Protein AF-A0AB39TX05-F1 (afdb_monomer_lite)

pLDDT: mean 80.4, std 17.61, range [38.16, 96.44]

Sequence (71 aa):
MQPLAERPGWRHVTGLAAAGGIGAVVTVTRPMIGPTARDRVRASDALAEHGVAPVTTGSAARTAHGRDGAR

Foldseek 3Di:
DDQQCPPPVSVVVLVCLQVVVAQEDEAQDQCNQPVDPVSNVVSQVSSVVSNYHYHHPHDPPPPPPDPDDDD

Radius of gyration: 15.57 Å; chains: 1; bounding box: 29×44×38 Å

Secondary structure (DSSP, 8-state):
---GGGSHHHHHHHHHHHTT--SEEEESSHHHH-SSHHHHHHHHHHHHTTTPEEEE---STTSSSSS----

Organism: NCBI:txid3238634

Structure (mmCIF, N/CA/C/O backbone):
data_AF-A0AB39TX05-F1
#
_entry.id   AF-A0AB39TX05-F1
#
loop_
_atom_site.group_PDB
_atom_site.id
_atom_site.type_symbol
_atom_site.label_atom_id
_atom_site.label_alt_id
_atom_site.label_comp_id
_atom_site.label_asym_id
_atom_site.label_entity_id
_atom_site.label_seq_id
_atom_site.pdbx_PDB_ins_code
_atom_site.Cartn_x
_atom_site.Cartn_y
_atom_site.Cartn_z
_atom_site.occupancy
_atom_site.B_iso_or_equiv
_atom_site.auth_seq_id
_atom_site.auth_comp_id
_atom_site.auth_asym_id
_atom_site.auth_atom_id
_atom_site.pdbx_PDB_model_num
ATOM 1 N N . MET A 1 1 ? 6.828 12.375 -12.091 1.00 63.22 1 MET A N 1
ATOM 2 C CA . MET A 1 1 ? 5.746 11.575 -11.466 1.00 63.22 1 MET A CA 1
ATOM 3 C C . MET A 1 1 ? 5.390 12.206 -10.133 1.00 63.22 1 MET A C 1
ATOM 5 O O . MET A 1 1 ? 6.307 12.546 -9.402 1.00 63.22 1 MET A O 1
ATOM 9 N N . GLN A 1 2 ? 4.102 12.351 -9.824 1.00 68.75 2 GLN A N 1
ATOM 10 C CA . GLN A 1 2 ? 3.643 12.917 -8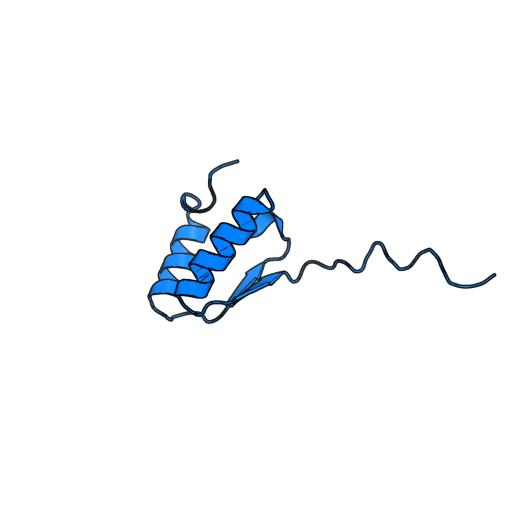.551 1.00 68.75 2 GLN A CA 1
ATOM 11 C C . GLN A 1 2 ? 3.929 11.964 -7.362 1.00 68.75 2 GLN A C 1
ATOM 13 O O . GLN A 1 2 ? 3.801 10.737 -7.554 1.00 68.75 2 GLN A O 1
ATOM 18 N N . PRO A 1 3 ? 4.292 12.487 -6.167 1.00 72.81 3 PRO A N 1
ATOM 19 C CA . PRO A 1 3 ? 4.436 11.706 -4.937 1.00 72.81 3 PRO A CA 1
ATOM 20 C C . PRO A 1 3 ? 3.201 10.855 -4.637 1.00 72.81 3 PRO A C 1
ATOM 22 O O . PRO A 1 3 ? 2.071 11.277 -4.867 1.00 72.81 3 PRO A O 1
ATOM 25 N N . LEU A 1 4 ? 3.414 9.642 -4.122 1.00 73.00 4 LEU A N 1
ATOM 26 C CA . LEU A 1 4 ? 2.352 8.650 -3.929 1.00 73.00 4 LEU A CA 1
ATOM 27 C C . LEU A 1 4 ? 1.195 9.178 -3.065 1.00 73.00 4 LEU A C 1
ATOM 29 O O . LEU A 1 4 ? 0.040 9.050 -3.454 1.00 73.00 4 LEU A O 1
ATOM 33 N N . ALA A 1 5 ? 1.525 9.832 -1.949 1.00 74.50 5 ALA A N 1
ATOM 34 C CA . ALA A 1 5 ? 0.569 10.385 -0.988 1.00 74.50 5 ALA A CA 1
ATOM 35 C C . ALA A 1 5 ? -0.309 11.510 -1.561 1.00 74.50 5 ALA A C 1
ATOM 37 O O . ALA A 1 5 ? -1.386 11.786 -1.041 1.00 74.50 5 ALA A O 1
ATOM 38 N N . GLU A 1 6 ? 0.127 12.160 -2.638 1.00 78.81 6 GLU A N 1
ATOM 39 C CA . GLU A 1 6 ? -0.635 13.234 -3.273 1.00 78.81 6 GLU A CA 1
ATOM 40 C C . GLU A 1 6 ? -1.585 12.715 -4.359 1.00 78.81 6 GLU A C 1
ATOM 42 O O . GLU A 1 6 ? -2.447 13.454 -4.834 1.00 78.81 6 GLU A O 1
ATOM 47 N N . ARG A 1 7 ? -1.463 11.439 -4.751 1.00 84.62 7 ARG A N 1
ATOM 48 C CA . ARG A 1 7 ? -2.336 10.844 -5.765 1.00 84.62 7 ARG A CA 1
ATOM 49 C C . ARG A 1 7 ? -3.735 10.658 -5.164 1.00 84.62 7 ARG A C 1
ATOM 51 O O . ARG A 1 7 ? -3.855 9.969 -4.149 1.00 84.62 7 ARG A O 1
ATOM 58 N N . PRO A 1 8 ? -4.807 11.177 -5.793 1.00 86.62 8 PRO A N 1
ATOM 59 C CA . PRO A 1 8 ? -6.165 11.093 -5.245 1.00 86.62 8 PRO A CA 1
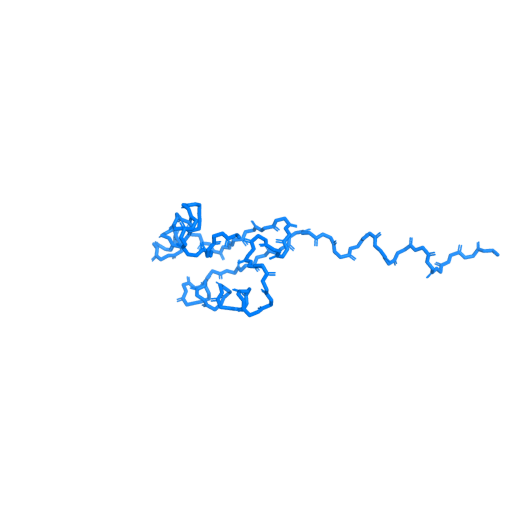ATOM 60 C C . PRO A 1 8 ? -6.602 9.666 -4.884 1.00 86.62 8 PRO A C 1
ATOM 62 O O . PRO A 1 8 ? -7.145 9.440 -3.805 1.00 86.62 8 PRO A O 1
ATOM 65 N N . GLY A 1 9 ? -6.285 8.686 -5.740 1.00 87.12 9 GLY A N 1
ATOM 66 C CA . GLY A 1 9 ? -6.586 7.277 -5.470 1.00 87.12 9 GLY A CA 1
ATOM 67 C C . GLY A 1 9 ? -5.859 6.725 -4.240 1.00 87.12 9 GLY A C 1
ATOM 68 O O . GLY A 1 9 ? -6.445 5.969 -3.473 1.00 87.12 9 GLY A O 1
ATOM 69 N N . TRP A 1 10 ? -4.617 7.151 -3.996 1.00 87.19 10 TRP A N 1
ATOM 70 C CA . TRP A 1 10 ? -3.873 6.739 -2.804 1.00 87.19 10 TRP A CA 1
ATOM 71 C C . TRP A 1 10 ? -4.424 7.363 -1.530 1.00 87.19 10 TRP A C 1
ATOM 73 O O . TRP A 1 10 ? -4.555 6.654 -0.540 1.00 87.19 10 TRP A O 1
ATOM 83 N N . ARG A 1 11 ? -4.830 8.639 -1.568 1.00 88.75 11 ARG A N 1
ATOM 84 C CA . ARG A 1 11 ? -5.496 9.290 -0.425 1.00 88.75 11 ARG A CA 1
ATOM 85 C C . ARG A 1 11 ? -6.777 8.564 -0.025 1.00 88.75 11 ARG A C 1
ATOM 87 O O . ARG A 1 11 ? -7.052 8.408 1.161 1.00 88.75 11 ARG A O 1
ATOM 94 N N . HIS A 1 12 ? -7.548 8.108 -1.011 1.00 90.69 12 HIS A N 1
ATOM 95 C CA . HIS A 1 12 ? -8.748 7.320 -0.759 1.00 90.69 12 HIS A CA 1
ATOM 96 C C . HIS A 1 12 ? -8.417 5.969 -0.108 1.00 90.69 12 HIS A C 1
ATOM 98 O O . HIS A 1 12 ? -8.992 5.635 0.924 1.00 90.69 12 HIS A O 1
ATOM 104 N N . VAL A 1 13 ? -7.441 5.231 -0.650 1.00 90.75 13 VAL A N 1
ATOM 105 C CA . VAL A 1 13 ? -6.998 3.937 -0.101 1.00 90.75 13 VAL A CA 1
ATOM 106 C C . VAL A 1 13 ? -6.484 4.067 1.333 1.00 90.75 13 VAL A C 1
ATOM 108 O O . VAL A 1 13 ? -6.870 3.274 2.185 1.00 90.75 13 VAL A O 1
ATOM 111 N N . THR A 1 14 ? -5.665 5.077 1.632 1.00 87.62 14 THR A N 1
ATOM 112 C CA . THR A 1 14 ? -5.187 5.313 3.004 1.00 87.62 14 THR A CA 1
ATOM 113 C C . THR A 1 14 ? -6.322 5.707 3.944 1.00 87.62 14 THR A C 1
ATOM 115 O O . THR A 1 14 ? -6.310 5.313 5.103 1.00 87.62 14 THR A O 1
ATOM 118 N N . GLY A 1 15 ? -7.332 6.433 3.449 1.00 91.75 15 GLY A N 1
ATOM 119 C CA . GLY A 1 15 ? -8.543 6.725 4.218 1.00 91.75 15 GLY A CA 1
ATOM 120 C C . GLY A 1 15 ? -9.332 5.460 4.566 1.00 91.75 15 GLY A C 1
ATOM 121 O O . GLY A 1 15 ? -9.748 5.296 5.709 1.00 91.75 15 GLY A O 1
ATOM 122 N N . LEU A 1 16 ? -9.480 4.533 3.614 1.00 93.44 16 LEU A N 1
ATOM 123 C CA . LEU A 1 16 ? -10.106 3.230 3.860 1.00 93.44 16 LEU A CA 1
ATOM 124 C C . LEU A 1 16 ? -9.288 2.370 4.833 1.00 93.44 16 LEU A C 1
ATOM 126 O O . LEU A 1 16 ? -9.874 1.722 5.695 1.00 93.44 16 LEU A O 1
ATOM 130 N N . ALA A 1 17 ? -7.957 2.383 4.716 1.00 93.06 17 ALA A N 1
ATOM 131 C CA . ALA A 1 17 ? -7.058 1.682 5.631 1.00 93.06 17 ALA A CA 1
ATOM 132 C C . ALA A 1 17 ? -7.202 2.208 7.067 1.00 93.06 17 ALA A C 1
ATOM 134 O O . ALA A 1 17 ? -7.447 1.431 7.983 1.00 93.06 17 ALA A O 1
ATOM 135 N N . ALA A 1 18 ? -7.146 3.530 7.253 1.00 92.06 18 ALA A N 1
ATOM 136 C CA . ALA A 1 18 ? -7.289 4.161 8.565 1.00 92.06 18 ALA A CA 1
ATOM 137 C C . ALA A 1 18 ? -8.674 3.928 9.197 1.00 92.06 18 ALA A C 1
ATOM 139 O O . ALA A 1 18 ? -8.788 3.841 10.416 1.00 92.06 18 ALA A O 1
ATOM 140 N N . ALA A 1 19 ? -9.722 3.797 8.379 1.00 95.12 19 ALA A N 1
ATOM 141 C CA . ALA A 1 19 ? -11.069 3.460 8.834 1.00 95.12 19 ALA A CA 1
ATOM 142 C C . ALA A 1 19 ? -11.275 1.956 9.117 1.00 95.12 19 ALA A C 1
ATOM 144 O O . ALA A 1 19 ? -12.371 1.564 9.512 1.00 95.12 19 ALA A O 1
ATOM 145 N N . GLY A 1 20 ? -10.270 1.103 8.877 1.00 92.44 20 GLY A N 1
ATOM 146 C CA . GLY A 1 20 ? -10.391 -0.355 9.000 1.00 92.44 20 GLY A CA 1
ATOM 147 C C . GLY A 1 20 ? -11.284 -1.000 7.933 1.00 92.44 20 GLY A C 1
ATOM 148 O O . GLY A 1 20 ? -11.724 -2.134 8.093 1.00 92.44 20 GLY A O 1
ATOM 149 N N . GLY A 1 21 ? -11.578 -0.287 6.841 1.00 92.44 21 GLY A N 1
ATOM 150 C CA . GLY A 1 21 ? -12.486 -0.742 5.785 1.00 92.44 21 GLY A CA 1
ATOM 151 C C . GLY A 1 21 ? -11.866 -1.743 4.806 1.00 92.44 21 GLY A C 1
ATOM 152 O O . GLY A 1 21 ? -12.583 -2.314 3.987 1.00 92.44 21 GLY A O 1
ATOM 153 N N . ILE A 1 22 ? -10.546 -1.949 4.858 1.00 94.81 22 ILE A N 1
ATOM 154 C CA . ILE A 1 22 ? -9.810 -2.868 3.982 1.00 94.81 22 ILE A CA 1
ATOM 155 C C . ILE A 1 22 ? -8.715 -3.602 4.761 1.00 94.81 22 ILE A C 1
ATOM 157 O O . ILE A 1 22 ? -8.101 -3.025 5.648 1.00 94.81 22 ILE A O 1
ATOM 161 N N . GLY A 1 23 ? -8.440 -4.858 4.390 1.00 93.81 23 GLY A N 1
ATOM 162 C CA . GLY A 1 23 ? -7.314 -5.645 4.922 1.00 93.81 23 GLY A CA 1
ATOM 163 C C . GLY A 1 23 ? -6.143 -5.805 3.944 1.00 93.81 23 GLY A C 1
ATOM 164 O O . GLY A 1 23 ? -5.062 -6.241 4.332 1.00 93.81 23 GLY A O 1
ATOM 165 N N . ALA A 1 24 ? -6.329 -5.449 2.668 1.00 94.31 24 ALA A N 1
ATOM 166 C CA . ALA A 1 24 ? -5.275 -5.531 1.663 1.00 94.31 24 ALA A CA 1
ATOM 167 C C . ALA A 1 24 ? -5.425 -4.484 0.551 1.00 94.31 24 ALA A C 1
ATOM 169 O O . ALA A 1 24 ? -6.536 -4.105 0.181 1.00 94.31 24 ALA A O 1
ATOM 170 N N . VAL A 1 25 ? -4.293 -4.076 -0.028 1.00 93.06 25 VAL A N 1
ATOM 171 C CA . VAL A 1 25 ? -4.214 -3.244 -1.238 1.00 93.06 25 VAL A CA 1
ATOM 172 C C . VAL A 1 25 ? -3.579 -4.062 -2.349 1.00 93.06 25 VAL A C 1
ATOM 174 O O . VAL A 1 25 ? -2.389 -4.367 -2.303 1.00 93.06 25 VAL A O 1
ATOM 177 N N . VAL A 1 26 ? -4.361 -4.403 -3.371 1.00 92.44 26 VAL A N 1
ATOM 178 C CA . VAL A 1 26 ? -3.887 -5.206 -4.502 1.00 92.44 26 VAL A CA 1
ATOM 179 C C . VAL A 1 26 ? -3.456 -4.300 -5.655 1.00 92.44 26 VAL A C 1
ATOM 181 O O . VAL A 1 26 ? -4.200 -3.431 -6.099 1.00 92.44 26 VAL A O 1
ATOM 184 N N . THR A 1 27 ? -2.251 -4.517 -6.172 1.00 90.31 27 THR A N 1
ATOM 185 C CA . THR A 1 27 ? -1.664 -3.767 -7.289 1.00 90.31 27 THR A CA 1
ATOM 186 C C . THR A 1 27 ? -1.223 -4.695 -8.409 1.00 90.31 27 THR A C 1
ATOM 188 O O . THR A 1 27 ? -0.738 -5.797 -8.169 1.00 90.31 27 THR A O 1
ATOM 191 N N . VAL A 1 28 ? -1.339 -4.240 -9.657 1.00 89.50 28 VAL A N 1
ATOM 192 C CA . VAL A 1 28 ? -0.914 -5.033 -10.822 1.00 89.50 28 VAL A CA 1
ATOM 193 C C . VAL A 1 28 ? 0.602 -5.020 -10.973 1.00 89.50 28 VAL A C 1
ATOM 195 O O . VAL A 1 28 ? 1.180 -6.001 -11.409 1.00 89.50 28 VAL A O 1
ATOM 198 N N . THR A 1 29 ? 1.284 -3.932 -10.616 1.00 88.06 29 THR A N 1
ATOM 199 C CA . THR A 1 29 ? 2.747 -3.848 -10.720 1.00 88.06 29 THR A CA 1
ATOM 200 C C . THR A 1 29 ? 3.345 -3.147 -9.507 1.00 88.06 29 THR A C 1
ATOM 202 O O . THR A 1 29 ? 2.722 -2.269 -8.911 1.00 88.06 29 THR A O 1
ATOM 205 N N . ARG A 1 30 ? 4.591 -3.493 -9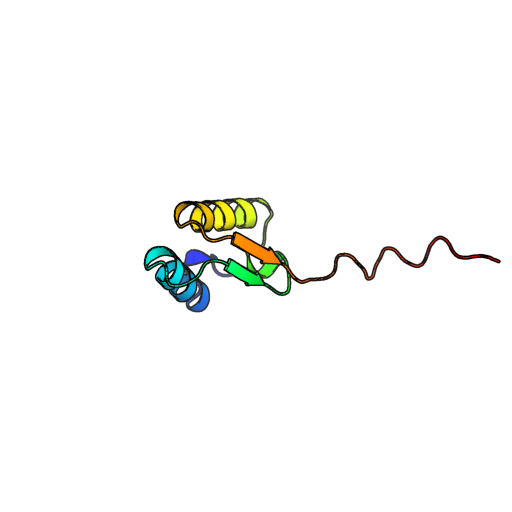.156 1.00 86.62 30 ARG A N 1
ATOM 206 C CA . ARG A 1 30 ? 5.308 -2.878 -8.023 1.00 86.62 30 ARG A CA 1
ATOM 207 C C . ARG A 1 30 ? 5.377 -1.339 -8.112 1.00 86.62 30 ARG A C 1
ATOM 209 O O . ARG A 1 30 ? 5.207 -0.696 -7.077 1.00 86.62 30 ARG A O 1
ATOM 216 N N . PRO A 1 31 ? 5.566 -0.715 -9.297 1.00 87.38 31 PRO A N 1
ATOM 217 C CA . PRO A 1 31 ? 5.546 0.745 -9.433 1.00 87.38 31 PRO A CA 1
ATOM 218 C C . PRO A 1 31 ? 4.230 1.432 -9.041 1.00 87.38 31 PRO A C 1
ATOM 220 O O . PRO A 1 31 ? 4.241 2.630 -8.761 1.00 87.38 31 PRO A O 1
ATOM 223 N N . MET A 1 32 ? 3.106 0.707 -8.992 1.00 86.56 32 MET A N 1
ATOM 224 C CA . MET A 1 32 ? 1.829 1.264 -8.523 1.00 86.56 32 MET A CA 1
ATOM 225 C C . MET A 1 32 ? 1.831 1.540 -7.016 1.00 86.56 32 MET A C 1
ATOM 227 O O . MET A 1 32 ? 1.150 2.466 -6.575 1.00 86.56 32 MET A O 1
ATOM 231 N N . ILE A 1 33 ? 2.619 0.772 -6.254 1.00 87.69 33 ILE A N 1
ATOM 232 C CA . ILE A 1 33 ? 2.874 1.013 -4.828 1.00 87.69 33 ILE A CA 1
ATOM 233 C C . ILE A 1 33 ? 3.874 2.152 -4.647 1.00 87.69 33 ILE A C 1
ATOM 235 O O . ILE A 1 33 ? 3.739 2.960 -3.744 1.00 87.69 33 ILE A O 1
ATOM 239 N N . GLY A 1 34 ? 4.883 2.247 -5.507 1.00 87.56 34 GLY A N 1
ATOM 240 C CA . GLY A 1 34 ? 5.880 3.305 -5.420 1.00 87.56 34 GLY A CA 1
ATOM 241 C C . GLY A 1 34 ? 6.915 3.200 -6.534 1.00 87.56 34 GLY A C 1
ATOM 242 O O . GLY A 1 34 ? 7.324 2.084 -6.884 1.00 87.56 34 GLY A O 1
ATOM 243 N N . PRO A 1 35 ? 7.361 4.335 -7.105 1.00 83.88 35 PRO A N 1
ATOM 244 C CA . PRO A 1 35 ? 8.252 4.314 -8.256 1.00 83.88 35 PRO A CA 1
ATOM 245 C C . PRO A 1 35 ? 9.636 3.756 -7.902 1.00 83.88 35 PRO A C 1
ATOM 247 O O . PRO A 1 35 ? 10.219 3.020 -8.698 1.00 83.88 35 PRO A O 1
ATOM 250 N N . THR A 1 36 ? 10.132 4.004 -6.687 1.00 89.25 36 THR A N 1
ATOM 251 C CA . THR A 1 36 ? 11.406 3.457 -6.196 1.00 89.25 36 THR A CA 1
ATOM 252 C C . THR A 1 36 ? 11.208 2.369 -5.138 1.00 89.25 36 THR A C 1
ATOM 254 O O . THR A 1 36 ? 10.121 2.199 -4.590 1.00 89.25 36 THR A O 1
ATOM 257 N N . ALA A 1 37 ? 12.264 1.606 -4.833 1.00 87.94 37 ALA A N 1
ATOM 258 C CA . ALA A 1 37 ? 12.229 0.616 -3.749 1.00 87.94 37 ALA A CA 1
ATOM 259 C C . ALA A 1 37 ? 11.942 1.261 -2.389 1.00 87.94 37 ALA A C 1
ATOM 261 O O . ALA A 1 37 ? 11.131 0.740 -1.630 1.00 87.94 37 ALA A O 1
ATOM 262 N N . ARG A 1 38 ? 12.543 2.427 -2.132 1.00 90.19 38 ARG A N 1
ATOM 263 C CA . ARG A 1 38 ? 12.332 3.195 -0.904 1.00 90.19 38 ARG A CA 1
ATOM 264 C C . ARG A 1 38 ? 10.882 3.654 -0.762 1.00 90.19 38 ARG A C 1
ATOM 266 O O . ARG A 1 38 ? 10.315 3.523 0.316 1.00 90.19 38 ARG A O 1
ATOM 273 N N . ASP A 1 39 ? 10.270 4.123 -1.849 1.00 87.75 39 ASP A N 1
ATOM 274 C CA . ASP A 1 39 ? 8.861 4.535 -1.831 1.00 87.75 39 ASP A CA 1
ATOM 275 C C . ASP A 1 39 ? 7.931 3.357 -1.549 1.00 87.75 39 ASP A C 1
ATOM 277 O O . ASP A 1 39 ? 6.952 3.507 -0.827 1.00 87.75 39 ASP A O 1
ATOM 281 N N . ARG A 1 40 ? 8.254 2.175 -2.089 1.00 89.06 40 ARG A N 1
ATOM 282 C CA . ARG A 1 40 ? 7.471 0.958 -1.846 1.00 89.06 40 ARG A CA 1
ATOM 283 C C . ARG A 1 40 ? 7.532 0.512 -0.396 1.00 89.06 40 ARG A C 1
ATOM 285 O O . ARG A 1 40 ? 6.493 0.161 0.147 1.00 89.06 40 ARG A O 1
ATOM 292 N N . VAL A 1 41 ? 8.718 0.535 0.212 1.00 91.44 41 VAL A N 1
ATOM 293 C CA . VAL A 1 41 ? 8.885 0.220 1.639 1.00 91.44 41 VAL A CA 1
ATOM 294 C C . VAL A 1 41 ? 8.075 1.206 2.471 1.00 91.44 41 VAL A C 1
ATOM 296 O O . VAL A 1 41 ? 7.172 0.787 3.179 1.00 91.44 41 VAL A O 1
ATOM 299 N N . ARG A 1 42 ? 8.265 2.513 2.254 1.00 89.94 42 ARG A N 1
ATOM 300 C CA . ARG A 1 42 ? 7.531 3.551 2.990 1.00 89.94 42 ARG A CA 1
ATOM 301 C C . ARG A 1 42 ? 6.008 3.410 2.870 1.00 89.94 42 ARG A C 1
ATOM 303 O O . ARG A 1 42 ? 5.298 3.597 3.849 1.00 89.94 42 ARG A O 1
ATOM 310 N N . ALA A 1 43 ? 5.502 3.106 1.676 1.00 88.56 43 ALA A N 1
ATOM 311 C CA . ALA A 1 43 ? 4.073 2.888 1.462 1.00 88.56 43 ALA A CA 1
ATOM 312 C C . ALA A 1 43 ? 3.570 1.597 2.125 1.00 88.56 43 ALA A C 1
ATOM 314 O O . ALA A 1 43 ? 2.446 1.564 2.615 1.00 88.56 43 ALA A O 1
ATOM 315 N N . SER A 1 44 ? 4.393 0.546 2.147 1.00 90.12 44 SER A N 1
ATOM 316 C CA . SER A 1 44 ? 4.057 -0.722 2.803 1.00 90.12 44 SER A CA 1
ATOM 317 C C . SER A 1 44 ? 4.019 -0.567 4.320 1.00 90.12 44 SER A C 1
ATOM 319 O O . SER A 1 44 ? 3.076 -1.045 4.938 1.00 90.12 44 SER A O 1
ATOM 321 N N . ASP A 1 45 ? 4.978 0.157 4.897 1.00 92.50 45 ASP A N 1
ATOM 322 C CA . ASP A 1 45 ? 5.031 0.438 6.334 1.00 92.50 45 ASP A CA 1
ATOM 323 C C . ASP A 1 45 ? 3.802 1.245 6.778 1.00 92.50 45 ASP A C 1
ATOM 325 O O . ASP A 1 45 ? 3.122 0.865 7.727 1.00 92.50 45 ASP A O 1
ATOM 329 N N . ALA A 1 46 ? 3.436 2.288 6.024 1.00 89.62 46 ALA A N 1
ATOM 330 C CA . ALA A 1 46 ? 2.245 3.091 6.308 1.00 89.62 46 ALA A CA 1
ATOM 331 C C . ALA A 1 46 ? 0.933 2.283 6.229 1.00 89.62 46 ALA A C 1
ATOM 333 O O . ALA A 1 46 ? -0.019 2.562 6.951 1.00 89.62 46 ALA A O 1
ATOM 334 N N . LEU A 1 47 ? 0.853 1.279 5.349 1.00 92.00 47 LEU A N 1
ATOM 335 C CA . LEU A 1 47 ? -0.291 0.363 5.303 1.00 92.00 47 LEU A CA 1
ATOM 336 C C . LEU A 1 47 ? -0.270 -0.627 6.478 1.00 92.00 47 LEU A C 1
ATOM 338 O O . LEU A 1 47 ? -1.319 -0.918 7.054 1.00 92.00 47 LEU A O 1
ATOM 342 N N . ALA A 1 48 ? 0.915 -1.106 6.863 1.00 93.25 48 ALA A N 1
ATOM 343 C CA . ALA A 1 48 ? 1.096 -2.032 7.974 1.00 93.25 48 ALA A CA 1
ATOM 344 C C . ALA A 1 48 ? 0.726 -1.410 9.332 1.00 93.25 48 ALA A C 1
ATOM 346 O O . ALA A 1 48 ? 0.165 -2.113 10.169 1.00 93.25 48 ALA A O 1
ATOM 347 N N . GLU A 1 49 ? 0.940 -0.102 9.526 1.00 94.06 49 GLU A N 1
ATOM 348 C CA . GLU A 1 49 ? 0.452 0.650 10.701 1.00 94.06 49 GLU A CA 1
ATOM 349 C C . GLU A 1 49 ? -1.071 0.528 10.900 1.00 94.06 49 GLU A C 1
ATOM 351 O O . GLU A 1 49 ? -1.570 0.632 12.019 1.00 94.06 49 GLU A O 1
ATOM 356 N N . HIS A 1 50 ? -1.811 0.252 9.824 1.00 94.50 50 HIS A N 1
ATOM 357 C CA . HIS A 1 50 ? -3.259 0.046 9.832 1.00 94.50 50 HIS A CA 1
ATOM 358 C C . HIS A 1 50 ? -3.669 -1.426 9.663 1.00 94.50 50 HIS A C 1
ATOM 360 O O . HIS A 1 50 ? -4.840 -1.718 9.435 1.00 94.50 50 HIS A O 1
ATOM 366 N N . GLY A 1 51 ? -2.724 -2.369 9.746 1.00 94.06 51 GLY A N 1
ATOM 367 C CA . GLY A 1 51 ? -2.991 -3.797 9.552 1.00 94.06 51 GLY A CA 1
ATOM 368 C C . 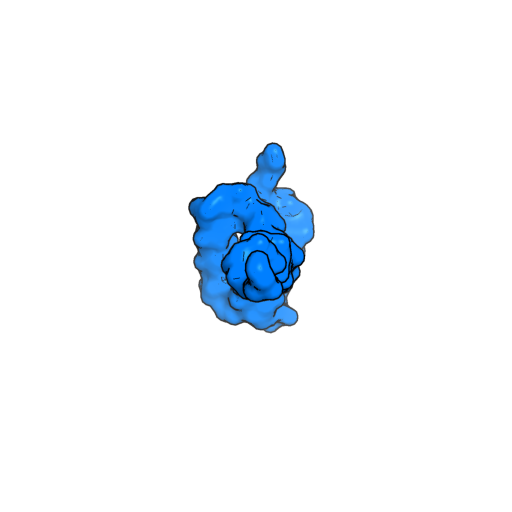GLY A 1 51 ? -3.325 -4.184 8.107 1.00 94.06 51 GLY A C 1
ATOM 369 O O . GLY A 1 51 ? -3.922 -5.234 7.877 1.00 94.06 51 GLY A O 1
ATOM 370 N N . VAL A 1 52 ? -2.956 -3.353 7.127 1.00 96.44 52 VAL A N 1
ATOM 371 C CA . VAL A 1 52 ? -3.276 -3.560 5.710 1.00 96.44 52 VAL A CA 1
ATOM 372 C C . VAL A 1 52 ? -2.076 -4.126 4.954 1.00 96.44 52 VAL A C 1
ATOM 374 O O . VAL A 1 52 ? -0.985 -3.559 4.975 1.00 96.44 52 VAL A O 1
ATOM 377 N N . ALA A 1 53 ? -2.278 -5.223 4.220 1.00 92.88 53 ALA A N 1
ATOM 378 C CA . ALA A 1 53 ? -1.220 -5.873 3.449 1.00 92.88 53 ALA A CA 1
ATOM 379 C C . ALA A 1 53 ? -1.165 -5.379 1.985 1.00 92.88 53 ALA A C 1
ATOM 381 O O . ALA A 1 53 ? -2.144 -5.525 1.245 1.00 92.88 53 ALA A O 1
ATOM 382 N N . PRO A 1 54 ? -0.032 -4.847 1.496 1.00 91.69 54 PRO A N 1
ATOM 383 C CA . PRO A 1 54 ? 0.158 -4.624 0.069 1.00 91.69 54 PRO A CA 1
ATOM 384 C C . PRO A 1 54 ? 0.413 -5.953 -0.657 1.00 91.69 54 PRO A C 1
ATOM 386 O O . PRO A 1 54 ? 1.326 -6.704 -0.323 1.00 91.69 54 PRO A O 1
ATOM 389 N N . VAL A 1 55 ? -0.360 -6.222 -1.706 1.00 92.00 55 VAL A N 1
ATOM 390 C CA . VAL A 1 55 ? -0.220 -7.401 -2.567 1.00 92.00 55 VAL A CA 1
ATOM 391 C C . VAL A 1 55 ? 0.043 -6.931 -3.991 1.00 92.00 55 VAL A C 1
ATOM 393 O O . VAL A 1 55 ? -0.664 -6.074 -4.516 1.00 92.00 55 VAL A O 1
ATOM 396 N N . THR A 1 56 ? 1.051 -7.492 -4.652 1.00 90.56 56 THR A N 1
ATOM 397 C CA . THR A 1 56 ? 1.288 -7.248 -6.080 1.00 90.56 56 THR A CA 1
ATOM 398 C C . THR A 1 56 ? 1.022 -8.524 -6.865 1.00 90.56 56 THR A C 1
ATOM 400 O O . THR A 1 56 ? 1.721 -9.514 -6.681 1.00 90.56 56 THR A O 1
ATOM 403 N N . THR A 1 57 ? 0.035 -8.501 -7.760 1.00 86.44 57 THR A N 1
ATOM 404 C CA . THR A 1 57 ? -0.355 -9.652 -8.598 1.00 86.44 57 THR A CA 1
ATOM 405 C C . THR A 1 57 ? 0.464 -9.761 -9.886 1.00 86.44 57 THR A C 1
ATOM 407 O O . THR A 1 57 ? 0.408 -10.773 -10.583 1.00 86.44 57 THR A O 1
ATOM 410 N N . GLY A 1 58 ? 1.257 -8.734 -10.201 1.00 67.00 58 GLY A N 1
ATOM 411 C CA . GLY A 1 58 ? 2.153 -8.685 -11.352 1.00 67.00 58 GLY A CA 1
ATOM 412 C C . GLY A 1 58 ? 3.199 -9.784 -11.351 1.00 67.00 58 GLY A C 1
ATOM 413 O O . GLY A 1 58 ? 4.165 -9.738 -10.591 1.00 67.00 58 GLY A O 1
ATOM 414 N N . SER A 1 59 ? 2.999 -10.726 -12.265 1.00 49.22 59 SER A N 1
ATOM 415 C CA . SER A 1 59 ? 3.857 -11.862 -12.577 1.00 49.22 59 SER A CA 1
ATOM 416 C C . SER A 1 59 ? 5.347 -11.494 -12.651 1.00 49.22 59 SER A C 1
ATOM 418 O O . SER A 1 59 ? 5.787 -10.805 -13.569 1.00 49.22 59 SER A O 1
ATOM 420 N N . ALA A 1 60 ? 6.147 -12.051 -11.739 1.00 50.09 60 ALA A N 1
ATOM 421 C CA . ALA A 1 60 ? 7.570 -12.309 -11.985 1.00 50.09 60 ALA A CA 1
ATOM 422 C C . ALA A 1 60 ? 7.781 -13.496 -12.960 1.00 50.09 60 ALA A C 1
ATOM 424 O O . ALA A 1 60 ? 8.911 -13.873 -13.250 1.00 50.09 60 ALA A O 1
ATOM 425 N N . ALA A 1 61 ? 6.706 -14.096 -13.482 1.00 47.03 61 ALA A N 1
ATOM 426 C 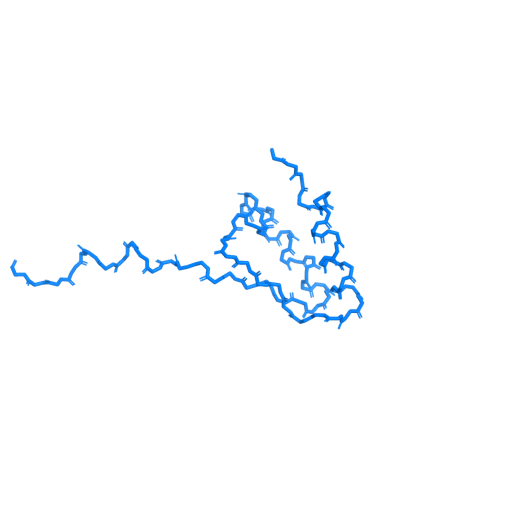CA . ALA A 1 61 ? 6.687 -15.390 -14.158 1.00 47.03 61 ALA A CA 1
ATOM 427 C C . ALA A 1 61 ? 6.428 -15.306 -15.678 1.00 47.03 61 ALA A C 1
ATOM 429 O O . ALA A 1 61 ? 5.737 -16.151 -16.238 1.00 47.03 61 ALA A O 1
ATOM 430 N N . ARG A 1 62 ? 6.990 -14.313 -16.383 1.00 46.41 62 ARG A N 1
ATOM 431 C CA . ARG A 1 62 ? 7.132 -14.386 -17.858 1.00 46.41 62 ARG A CA 1
ATOM 432 C C . ARG A 1 62 ? 8.552 -14.186 -18.393 1.00 46.41 62 ARG A C 1
ATOM 434 O O . ARG A 1 62 ? 8.734 -14.091 -19.599 1.00 46.41 62 ARG A O 1
ATOM 441 N N . THR A 1 63 ? 9.565 -14.204 -17.530 1.00 47.88 63 THR A N 1
ATOM 442 C CA . THR A 1 63 ? 10.983 -14.135 -17.944 1.00 47.88 63 THR A CA 1
ATOM 443 C C . THR A 1 63 ? 11.841 -15.306 -17.453 1.00 47.88 63 THR A C 1
ATOM 445 O O . THR A 1 63 ? 13.041 -15.314 -17.703 1.00 47.88 63 THR A O 1
ATOM 448 N N . ALA A 1 64 ? 11.248 -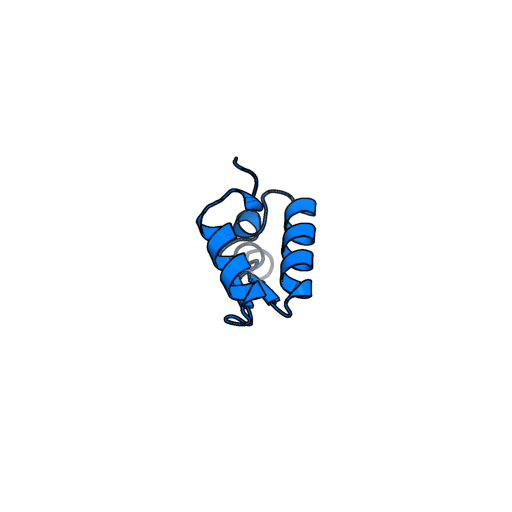16.328 -16.822 1.00 46.31 64 ALA A N 1
ATOM 449 C CA . ALA A 1 64 ? 11.970 -17.486 -16.274 1.00 46.31 64 ALA A CA 1
ATOM 450 C C . ALA A 1 64 ? 11.491 -18.854 -16.812 1.00 46.31 64 ALA A C 1
ATOM 452 O O . ALA A 1 64 ? 11.631 -19.871 -16.140 1.00 46.31 64 ALA A O 1
ATOM 453 N N . HIS A 1 65 ? 10.931 -18.900 -18.025 1.00 41.84 65 HIS A N 1
ATOM 454 C CA . HIS A 1 65 ? 10.700 -20.163 -18.742 1.00 41.84 65 HIS A CA 1
ATOM 455 C C . HIS A 1 65 ? 11.015 -20.003 -20.234 1.00 41.84 65 HIS A C 1
ATOM 457 O O . HIS A 1 65 ? 10.144 -19.894 -21.088 1.00 41.84 65 HIS A O 1
ATOM 463 N N . GLY A 1 66 ? 12.313 -19.902 -20.513 1.00 38.16 66 GLY A N 1
ATOM 464 C CA . GLY A 1 66 ? 12.895 -19.964 -21.858 1.00 38.16 66 GLY A CA 1
ATOM 465 C C . GLY A 1 66 ? 14.361 -20.415 -21.861 1.00 38.16 66 GLY A C 1
ATOM 466 O O . GLY A 1 66 ? 15.016 -20.366 -22.895 1.00 38.16 66 GLY A O 1
ATOM 467 N N . ARG A 1 67 ? 14.891 -20.837 -20.706 1.00 50.72 67 ARG A N 1
ATOM 468 C CA . ARG A 1 67 ? 16.184 -21.513 -20.568 1.00 50.72 67 ARG A CA 1
ATOM 469 C C . ARG A 1 67 ? 15.997 -22.667 -19.595 1.00 50.72 67 ARG A C 1
ATOM 471 O O . ARG A 1 67 ? 16.134 -22.468 -18.399 1.00 50.72 67 ARG A O 1
ATOM 478 N N . ASP A 1 68 ? 15.493 -23.767 -20.141 1.00 48.91 68 ASP A N 1
ATOM 479 C CA . ASP A 1 68 ? 15.741 -25.164 -19.753 1.00 48.91 68 ASP A CA 1
ATOM 480 C C . ASP A 1 68 ? 14.532 -26.008 -20.149 1.00 48.91 68 ASP A C 1
ATOM 482 O O . ASP A 1 68 ? 13.499 -26.028 -19.486 1.00 48.91 68 ASP A O 1
ATOM 486 N N . GLY A 1 69 ? 14.660 -26.667 -21.299 1.00 40.78 69 GLY A N 1
ATOM 487 C CA . GLY A 1 69 ? 13.606 -27.482 -21.886 1.00 40.78 69 GLY A CA 1
ATOM 488 C C . GLY A 1 69 ? 14.005 -28.085 -23.231 1.00 40.78 69 GLY A C 1
ATOM 489 O O . GLY A 1 69 ? 13.359 -27.812 -24.230 1.00 40.78 69 GLY A O 1
ATOM 490 N N . ALA A 1 70 ? 15.085 -28.871 -23.227 1.00 45.88 70 ALA A N 1
ATOM 491 C CA . ALA A 1 70 ? 15.329 -30.030 -24.094 1.00 45.88 70 ALA A CA 1
ATOM 492 C C . ALA A 1 70 ? 15.109 -29.909 -25.624 1.00 45.88 70 ALA A C 1
ATOM 494 O O . ALA A 1 70 ? 14.030 -30.219 -26.130 1.00 45.88 70 ALA A O 1
ATOM 495 N N . ARG A 1 71 ? 16.196 -29.676 -26.371 1.00 43.47 71 ARG A N 1
ATOM 496 C CA . ARG A 1 71 ? 16.760 -30.663 -27.317 1.00 43.47 71 ARG A CA 1
ATOM 497 C C . ARG A 1 71 ? 18.152 -30.262 -27.786 1.00 43.47 71 ARG A C 1
ATOM 499 O O . ARG A 1 71 ? 18.362 -29.052 -28.005 1.00 43.47 71 ARG A O 1
#